Protein AF-A0AAD4DMN3-F1 (afdb_monomer)

Nearest PDB structures (foldseek):
  1egi-assembly1_A  TM=6.635E-01  e=1.113E-03  Homo sapiens
  1egg-assembly1_A  TM=6.226E-01  e=7.678E-04  Homo sapiens
  3vpp-assembly1_A  TM=6.530E-01  e=3.397E-03  Homo sapiens
  7jud-assembly2_B  TM=6.469E-01  e=2.625E-02  Homo sapiens

Solvent-accessible surface area (backbone atoms only — not comparable to full-atom values): 6648 Å² total; per-residue (Å²): 134,85,81,79,76,77,78,56,73,34,76,70,52,57,82,84,42,51,49,78,36,89,90,64,78,20,34,34,34,72,61,68,29,28,51,68,54,30,44,50,32,21,45,32,60,80,31,37,41,31,70,42,33,94,86,46,47,68,58,50,30,52,46,36,64,73,70,66,67,70,61,77,54,50,29,38,32,63,22,55,71,80,48,72,78,86,52,92,67,43,36,41,28,34,34,33,36,54,94,66,75,37,36,71,40,85,44,74,44,59,33,79,50,66,32,26,26,34,24,60

pLDDT: mean 74.55, std 15.92, range [34.19, 93.06]

Organism: NCBI:txid604196

Secondary structure (DSSP, 8-state):
----------TT-STTSEEEETTTTEEEEEEEE-HHHHHHHHHHTT--BPEE-TTTHHHHHHHHHHTT--SS-EEE-SEETTBPP-STTEEEEEEEEGGGTSEEEEEEEETTS-EEEEE-

Mean predicted aligned error: 9.2 Å

InterPro domains:
  IPR016187 C-type lectin fold [SSF56436] (27-120)

Structure (mmCIF, N/CA/C/O backbone):
data_AF-A0AAD4DMN3-F1
#
_entry.id   AF-A0AAD4DMN3-F1
#
loop_
_atom_site.group_PDB
_atom_site.id
_atom_site.type_symbol
_atom_site.label_atom_id
_atom_site.label_alt_id
_atom_site.label_comp_id
_atom_site.label_asym_id
_atom_site.label_entity_id
_atom_site.label_seq_id
_atom_site.pdbx_PDB_ins_code
_atom_site.Cartn_x
_atom_site.Cartn_y
_atom_site.Cartn_z
_atom_site.occupancy
_atom_site.B_iso_or_equiv
_atom_site.auth_seq_id
_atom_site.auth_comp_id
_atom_site.auth_asym_id
_atom_site.auth_atom_id
_atom_site.pdbx_PDB_model_num
ATOM 1 N N . MET A 1 1 ? 6.450 -25.042 30.986 1.00 41.22 1 MET A N 1
ATOM 2 C CA . MET A 1 1 ? 6.482 -23.758 30.251 1.00 41.22 1 MET A CA 1
ATOM 3 C C . MET A 1 1 ? 5.894 -24.002 28.869 1.00 41.22 1 MET A C 1
ATOM 5 O O . MET A 1 1 ? 6.568 -24.555 28.010 1.00 41.22 1 MET A O 1
ATOM 9 N N . GLN A 1 2 ? 4.595 -23.746 28.707 1.00 35.00 2 GLN A N 1
ATOM 10 C CA . GLN A 1 2 ? 3.869 -23.991 27.458 1.00 35.00 2 GLN A CA 1
ATOM 11 C C . GLN A 1 2 ? 4.255 -22.921 26.431 1.00 35.00 2 GLN A C 1
ATOM 13 O O . GLN A 1 2 ? 4.049 -21.734 26.663 1.00 35.00 2 GLN A O 1
ATOM 18 N N . ARG A 1 3 ? 4.832 -23.344 25.301 1.00 34.19 3 ARG A N 1
ATOM 19 C CA . ARG A 1 3 ? 4.998 -22.492 24.122 1.00 34.19 3 ARG A CA 1
ATOM 20 C C . ARG A 1 3 ? 3.606 -22.229 23.550 1.00 34.19 3 ARG A C 1
ATOM 22 O O . ARG A 1 3 ? 3.024 -23.117 22.933 1.00 34.19 3 ARG A O 1
ATOM 29 N N . GLN A 1 4 ? 3.069 -21.031 23.768 1.00 36.53 4 GLN A N 1
ATOM 30 C CA . GLN A 1 4 ? 1.959 -20.523 22.970 1.00 36.53 4 GLN A CA 1
ATOM 31 C C . GLN A 1 4 ? 2.466 -20.355 21.539 1.00 36.53 4 GLN A C 1
ATOM 33 O O . GLN A 1 4 ? 3.131 -19.382 21.198 1.00 36.53 4 GLN A O 1
ATOM 38 N N . VAL A 1 5 ? 2.178 -21.346 20.701 1.00 38.19 5 VAL A N 1
ATOM 39 C CA . VAL A 1 5 ? 2.194 -21.167 19.255 1.00 38.19 5 VAL A CA 1
ATOM 40 C C . VAL A 1 5 ? 0.978 -20.296 18.966 1.00 38.19 5 VAL A C 1
ATOM 42 O O . VAL A 1 5 ? -0.148 -20.790 18.929 1.00 38.19 5 VAL A O 1
ATOM 45 N N . ALA A 1 6 ? 1.190 -18.984 18.871 1.00 35.03 6 ALA A N 1
ATOM 46 C CA . ALA A 1 6 ? 0.180 -18.071 18.370 1.00 35.03 6 ALA A CA 1
ATOM 47 C C . ALA A 1 6 ? -0.174 -18.535 16.953 1.00 35.03 6 ALA A C 1
ATOM 49 O O . ALA A 1 6 ? 0.572 -18.322 15.996 1.00 35.03 6 ALA A O 1
ATOM 50 N N . SER A 1 7 ? -1.296 -19.245 16.838 1.00 40.16 7 SER A N 1
ATOM 51 C CA . SER A 1 7 ? -2.009 -19.379 15.580 1.00 40.16 7 SER A CA 1
ATOM 52 C C . SER A 1 7 ? -2.380 -17.964 15.150 1.00 40.16 7 SER A C 1
ATOM 54 O O . SER A 1 7 ? -3.402 -17.436 15.579 1.00 40.16 7 SER A O 1
ATOM 56 N N . HIS A 1 8 ? -1.524 -17.355 14.330 1.00 41.62 8 HIS A N 1
ATOM 57 C CA . HIS A 1 8 ? -1.757 -16.125 13.571 1.00 41.62 8 HIS A CA 1
ATOM 58 C C . HIS A 1 8 ? -2.842 -16.379 12.503 1.00 41.62 8 HIS A C 1
ATOM 60 O O . HIS A 1 8 ? -2.626 -16.272 11.299 1.00 41.62 8 HIS A O 1
ATOM 66 N N . ASN A 1 9 ? -4.019 -16.814 12.958 1.00 43.81 9 ASN A N 1
ATOM 67 C CA . ASN A 1 9 ? -5.214 -17.080 12.166 1.00 43.81 9 ASN A CA 1
ATOM 68 C C . ASN A 1 9 ? -6.131 -15.852 12.220 1.00 43.81 9 ASN A C 1
ATOM 70 O O . ASN A 1 9 ? -7.301 -15.951 12.582 1.00 43.81 9 ASN A O 1
ATOM 74 N N . GLY A 1 10 ? -5.588 -14.681 11.884 1.00 43.16 10 GLY A N 1
ATOM 75 C CA . GLY A 1 10 ? -6.424 -13.535 11.550 1.00 43.16 10 GLY A CA 1
ATOM 76 C C . GLY A 1 10 ? -7.219 -13.808 10.266 1.00 43.16 10 GLY A C 1
ATOM 77 O O . GLY A 1 10 ? -6.738 -14.541 9.387 1.00 43.16 10 GLY A O 1
ATOM 78 N N . PRO A 1 11 ? -8.433 -13.252 10.124 1.00 47.19 11 PRO A N 1
ATOM 79 C CA . PRO A 1 11 ? -9.140 -13.274 8.848 1.00 47.19 11 PRO A CA 1
ATOM 80 C C . PRO A 1 11 ? -8.255 -12.629 7.763 1.00 47.19 11 PRO A C 1
ATOM 82 O O . PRO A 1 11 ? -7.723 -11.545 7.959 1.00 47.19 11 PRO A O 1
ATOM 85 N N . GLY A 1 12 ? -8.043 -13.324 6.638 1.00 53.53 12 GLY A N 1
ATOM 86 C CA . GLY A 1 12 ? -7.210 -12.845 5.517 1.00 53.53 12 GLY A CA 1
ATOM 87 C C . GLY A 1 12 ? -5.773 -13.387 5.463 1.00 53.53 12 GLY A C 1
ATOM 88 O O . GLY A 1 12 ? -5.090 -13.221 4.456 1.00 53.53 12 GLY A O 1
ATOM 89 N N . CYS A 1 13 ? -5.315 -14.113 6.489 1.00 56.69 13 CYS A N 1
ATOM 90 C CA . CYS A 1 13 ? -3.976 -14.715 6.500 1.00 56.69 13 CYS A CA 1
ATOM 91 C C . CYS A 1 13 ? -3.903 -16.118 5.860 1.00 56.69 13 CYS A C 1
ATOM 93 O O . CYS A 1 13 ? -2.819 -16.693 5.742 1.00 56.69 13 CYS A O 1
ATOM 95 N N . ARG A 1 14 ? -5.038 -16.700 5.442 1.00 56.47 14 ARG A N 1
ATOM 96 C CA . ARG A 1 14 ? -5.036 -17.995 4.750 1.00 56.47 14 ARG A CA 1
ATOM 97 C C . ARG A 1 14 ? -4.376 -17.822 3.383 1.00 56.47 14 ARG A C 1
ATOM 99 O O . ARG A 1 14 ? -4.753 -16.958 2.603 1.00 56.47 14 ARG A O 1
ATOM 106 N N . THR A 1 15 ? -3.414 -18.689 3.094 1.00 52.75 15 THR A N 1
ATOM 107 C CA . THR A 1 15 ? -2.528 -18.751 1.915 1.00 52.75 15 THR A CA 1
ATOM 108 C C . THR A 1 15 ? -3.186 -18.641 0.532 1.00 52.75 15 THR A C 1
ATOM 110 O O . THR A 1 15 ? -2.473 -18.601 -0.463 1.00 52.75 15 THR A O 1
ATOM 113 N N . ARG A 1 16 ? -4.518 -18.589 0.436 1.00 49.09 16 ARG A N 1
ATOM 114 C CA . ARG A 1 16 ? -5.263 -18.459 -0.821 1.00 49.09 16 ARG A CA 1
ATOM 115 C C . ARG A 1 16 ? -5.528 -17.011 -1.250 1.00 49.09 16 ARG A C 1
ATOM 117 O O . ARG A 1 16 ? -5.682 -16.788 -2.443 1.00 49.09 16 ARG A O 1
ATOM 124 N N . ASP A 1 17 ? -5.525 -16.050 -0.324 1.00 52.16 17 ASP A N 1
ATOM 125 C CA . ASP A 1 17 ? -5.875 -14.644 -0.612 1.00 52.16 17 ASP A CA 1
ATOM 126 C C . ASP A 1 17 ? -4.659 -13.718 -0.762 1.00 52.16 17 ASP A C 1
ATOM 128 O O . ASP A 1 17 ? -4.816 -12.522 -1.013 1.00 52.16 17 ASP A O 1
ATOM 132 N N . ARG A 1 18 ? -3.450 -14.275 -0.616 1.00 60.97 18 ARG A N 1
ATOM 133 C CA . ARG A 1 18 ? -2.180 -13.547 -0.637 1.00 60.97 18 ARG A CA 1
ATOM 134 C C . ARG A 1 18 ? -1.533 -13.645 -2.011 1.00 60.97 18 ARG A C 1
ATOM 136 O O . ARG A 1 18 ? -1.152 -14.735 -2.434 1.00 60.97 18 ARG A O 1
ATOM 143 N N . VAL A 1 19 ? -1.364 -12.517 -2.694 1.00 59.62 19 VAL A N 1
ATOM 144 C CA . VAL A 1 19 ? -0.416 -12.453 -3.817 1.00 59.62 19 VAL A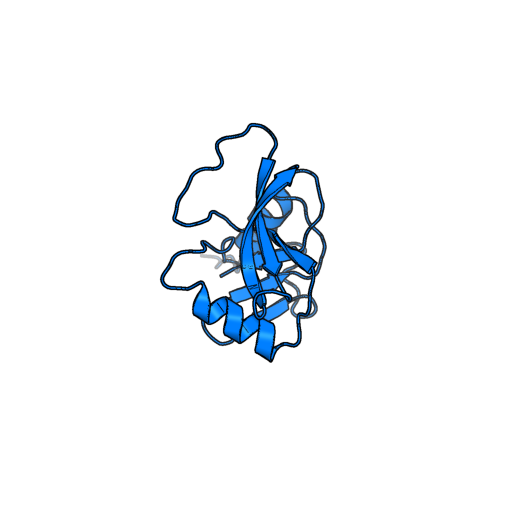 CA 1
ATOM 145 C C . VAL A 1 19 ? 0.932 -12.041 -3.268 1.00 59.62 19 VAL A C 1
ATOM 147 O O . VAL A 1 19 ? 1.043 -10.960 -2.703 1.00 59.62 19 VAL A O 1
ATOM 150 N N . TYR A 1 20 ? 1.929 -12.905 -3.426 1.00 63.91 20 TYR A N 1
ATOM 151 C CA . TYR A 1 20 ? 3.296 -12.618 -3.014 1.00 63.91 20 TYR A CA 1
ATOM 152 C C . TYR A 1 20 ? 3.969 -11.683 -4.017 1.00 63.91 20 TYR A C 1
ATOM 154 O O . TYR A 1 20 ? 4.011 -11.970 -5.214 1.00 63.91 20 TYR A O 1
ATOM 162 N N . LEU A 1 21 ? 4.510 -10.584 -3.502 1.00 65.56 21 LEU A N 1
ATOM 163 C CA . LEU A 1 21 ? 5.381 -9.667 -4.219 1.00 65.56 21 LEU A CA 1
ATOM 164 C C . LEU A 1 21 ? 6.828 -10.058 -3.850 1.00 65.56 21 LEU A C 1
ATOM 166 O O . LEU A 1 21 ? 7.243 -9.876 -2.702 1.00 65.56 21 LEU A O 1
ATOM 170 N N . PRO A 1 22 ? 7.590 -10.664 -4.779 1.00 53.62 22 PRO A N 1
ATOM 171 C CA . PRO A 1 22 ? 8.836 -11.371 -4.462 1.00 53.62 22 PRO A CA 1
ATOM 172 C C . PRO A 1 22 ? 9.971 -10.476 -3.945 1.00 53.62 22 PRO A C 1
ATOM 174 O O . PRO A 1 22 ? 10.895 -10.984 -3.317 1.00 53.62 22 PRO A O 1
ATOM 177 N N . ASP A 1 23 ? 9.896 -9.162 -4.152 1.00 58.44 23 ASP A N 1
ATOM 178 C CA . ASP A 1 23 ? 11.028 -8.260 -3.918 1.00 58.44 23 ASP A CA 1
ATOM 179 C C . ASP A 1 23 ? 11.117 -7.679 -2.490 1.00 58.44 23 ASP A C 1
ATOM 181 O O . ASP A 1 23 ? 12.126 -7.068 -2.142 1.00 58.44 23 ASP A O 1
ATOM 185 N N . MET A 1 24 ? 10.096 -7.864 -1.631 1.00 59.50 24 MET A N 1
ATOM 186 C CA . MET A 1 24 ? 10.082 -7.276 -0.270 1.00 59.50 24 MET A CA 1
ATOM 187 C C . MET A 1 24 ? 9.459 -8.129 0.846 1.00 59.50 24 MET A C 1
ATOM 189 O O . MET A 1 24 ? 9.168 -7.596 1.907 1.00 59.50 24 MET A O 1
ATOM 193 N N . GLN A 1 25 ? 9.234 -9.435 0.652 1.00 71.44 25 GLN A N 1
ATOM 194 C CA . GLN A 1 25 ? 8.337 -10.221 1.533 1.00 71.44 25 GLN A CA 1
ATOM 195 C C . GLN A 1 25 ? 6.926 -9.607 1.656 1.00 71.44 25 GLN A C 1
ATOM 197 O O . GLN A 1 25 ? 6.156 -9.975 2.540 1.00 71.44 25 GLN A O 1
ATOM 202 N N . SER A 1 26 ? 6.559 -8.714 0.734 1.00 78.06 26 SER A N 1
ATOM 203 C CA . SER A 1 26 ? 5.259 -8.070 0.726 1.00 78.06 26 SER A CA 1
ATOM 204 C C . SER A 1 26 ? 4.204 -8.967 0.097 1.00 78.06 26 SER A C 1
ATOM 206 O O . SER A 1 26 ? 4.477 -9.839 -0.736 1.00 78.06 26 SER A O 1
ATOM 208 N N . PHE A 1 27 ? 2.964 -8.777 0.528 1.00 80.19 27 PHE A N 1
ATOM 209 C CA . PHE A 1 27 ? 1.831 -9.504 -0.009 1.00 80.19 27 PHE A CA 1
ATOM 210 C C . PHE A 1 27 ? 0.582 -8.639 -0.057 1.00 80.19 27 PHE A C 1
ATOM 212 O O . PHE A 1 27 ? 0.379 -7.732 0.747 1.00 80.19 27 PHE A O 1
ATOM 219 N N . LEU A 1 28 ? -0.279 -8.958 -1.015 1.00 80.25 28 LEU A N 1
ATOM 220 C CA . LEU A 1 28 ? -1.565 -8.305 -1.186 1.00 80.25 28 LEU A CA 1
ATOM 221 C C . LEU A 1 28 ? -2.679 -9.165 -0.592 1.00 80.25 28 LEU A C 1
ATOM 223 O O . LEU A 1 28 ? -2.819 -10.318 -0.996 1.00 80.25 28 LEU A O 1
ATOM 227 N N . ILE A 1 29 ? -3.503 -8.595 0.286 1.00 83.69 29 ILE A N 1
ATOM 228 C CA . ILE A 1 29 ? -4.768 -9.191 0.726 1.00 83.69 29 ILE A CA 1
ATOM 229 C C . ILE A 1 29 ? -5.859 -8.771 -0.262 1.00 83.69 29 ILE A C 1
ATOM 231 O O . ILE A 1 29 ? -6.259 -7.607 -0.308 1.00 83.69 29 ILE A O 1
ATOM 235 N N . LYS A 1 30 ? -6.347 -9.732 -1.054 1.00 79.38 30 LYS A N 1
ATOM 236 C CA . LYS A 1 30 ? -7.377 -9.514 -2.090 1.00 79.38 30 LYS A CA 1
ATOM 237 C C . LYS A 1 30 ? -8.816 -9.463 -1.568 1.00 79.38 30 LYS A C 1
ATOM 239 O O . LYS A 1 30 ? -9.749 -9.312 -2.353 1.00 79.38 30 LYS A O 1
ATOM 244 N N . THR A 1 31 ? -9.015 -9.572 -0.262 1.00 82.62 31 THR A N 1
ATOM 245 C CA . THR A 1 31 ? -10.315 -9.318 0.365 1.00 82.62 31 THR A CA 1
ATOM 246 C C . THR A 1 31 ? -10.467 -7.811 0.581 1.00 82.62 31 THR A C 1
ATOM 248 O O . THR A 1 31 ? -9.581 -7.225 1.197 1.00 82.62 31 THR A O 1
ATOM 251 N N . PRO A 1 32 ? -11.549 -7.166 0.108 1.00 86.25 32 PRO A N 1
ATOM 252 C CA . PRO A 1 32 ? -11.793 -5.753 0.380 1.00 86.25 32 PRO A CA 1
ATOM 253 C C . PRO A 1 32 ? -12.047 -5.491 1.873 1.00 86.25 32 PRO A C 1
ATOM 255 O O . PRO A 1 32 ? -12.993 -6.035 2.458 1.00 86.25 32 PRO A O 1
ATOM 258 N N . LEU A 1 33 ? -11.226 -4.630 2.469 1.00 88.62 33 LEU A N 1
ATOM 259 C CA . LEU A 1 33 ? -11.200 -4.287 3.891 1.00 88.62 33 LEU A CA 1
ATOM 260 C C . LEU A 1 33 ? -11.281 -2.767 4.071 1.00 88.6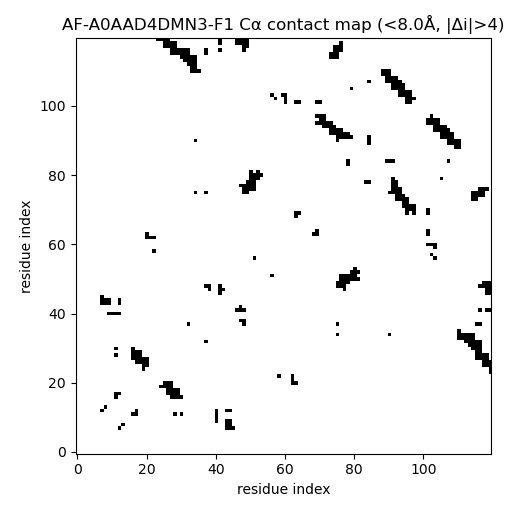2 33 LEU A C 1
ATOM 262 O O . LEU A 1 33 ? -10.813 -2.019 3.211 1.00 88.62 33 LEU A O 1
ATOM 266 N N . THR A 1 34 ? -11.857 -2.309 5.179 1.00 93.06 34 THR A N 1
ATOM 267 C CA . THR A 1 34 ? -11.683 -0.924 5.647 1.00 93.06 34 THR A CA 1
ATOM 268 C C . THR A 1 34 ? -10.237 -0.684 6.069 1.00 93.06 34 THR A C 1
ATOM 270 O O . THR A 1 34 ? -9.458 -1.629 6.215 1.00 93.06 34 THR A O 1
ATOM 273 N N . TYR A 1 35 ? -9.854 0.573 6.286 1.00 90.94 35 TYR A N 1
ATOM 274 C CA . TYR A 1 35 ? -8.479 0.877 6.680 1.00 90.94 35 TYR A CA 1
ATOM 275 C C . TYR A 1 35 ? -8.076 0.201 8.003 1.00 90.94 35 TYR A C 1
ATOM 277 O O . TYR A 1 35 ? -6.999 -0.386 8.112 1.00 90.94 35 TYR A O 1
ATOM 285 N N . GLU A 1 36 ? -8.961 0.222 9.003 1.00 90.19 36 GLU A N 1
ATOM 286 C CA . GLU A 1 36 ? -8.705 -0.423 10.295 1.00 90.19 36 GLU A CA 1
ATOM 287 C C . GLU A 1 36 ? -8.643 -1.951 10.161 1.00 90.19 36 GLU A C 1
ATOM 289 O O . GLU A 1 36 ? -7.731 -2.585 10.695 1.00 90.19 36 GLU A O 1
ATOM 294 N N . GLU A 1 37 ? -9.559 -2.537 9.384 1.00 90.38 37 GLU A N 1
ATOM 295 C CA . GLU A 1 37 ? -9.538 -3.965 9.063 1.00 90.38 37 GLU A CA 1
ATOM 296 C C . GLU A 1 37 ? -8.231 -4.353 8.346 1.00 90.38 37 GLU A C 1
ATOM 298 O O 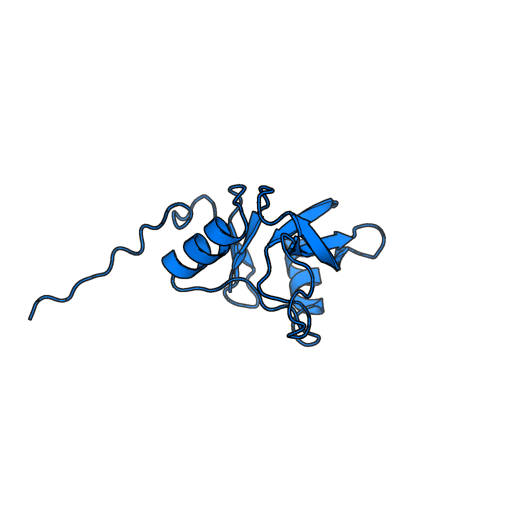. GLU A 1 37 ? -7.668 -5.410 8.622 1.00 90.38 37 GLU A O 1
ATOM 303 N N . ALA A 1 38 ? -7.714 -3.497 7.460 1.00 89.56 38 ALA A N 1
ATOM 304 C CA . ALA A 1 38 ? -6.462 -3.712 6.743 1.00 89.56 38 ALA A CA 1
ATOM 305 C C . ALA A 1 38 ? -5.239 -3.680 7.675 1.00 89.56 38 ALA A C 1
ATOM 307 O O . ALA A 1 38 ? -4.396 -4.578 7.598 1.00 89.56 38 ALA A O 1
ATOM 308 N N . ILE A 1 39 ? -5.169 -2.713 8.601 1.00 89.69 39 ILE A N 1
ATOM 309 C CA . ILE A 1 39 ? -4.127 -2.669 9.644 1.00 89.69 39 ILE A CA 1
ATOM 310 C C . ILE A 1 39 ? -4.160 -3.952 10.475 1.00 89.69 39 ILE A C 1
ATOM 312 O O . ILE A 1 39 ? -3.128 -4.599 10.670 1.00 89.69 39 ILE A O 1
ATOM 316 N N . GLN A 1 40 ? -5.345 -4.331 10.955 1.00 89.12 40 GLN A N 1
ATOM 317 C CA . GLN A 1 40 ? -5.519 -5.520 11.783 1.00 89.12 40 GLN A CA 1
ATOM 318 C C . GLN A 1 40 ? -5.173 -6.798 11.015 1.00 89.12 40 GLN A C 1
ATOM 320 O O . GLN A 1 40 ? -4.534 -7.684 11.577 1.00 89.12 40 GLN A O 1
ATOM 325 N N . ALA A 1 41 ? -5.544 -6.894 9.737 1.00 85.75 41 ALA A N 1
ATOM 326 C CA . ALA A 1 41 ? -5.255 -8.054 8.906 1.00 85.75 41 ALA A CA 1
ATOM 327 C C . ALA A 1 41 ? -3.752 -8.205 8.637 1.00 85.75 41 ALA A C 1
ATOM 329 O O . ALA A 1 41 ? -3.221 -9.297 8.833 1.00 85.75 41 ALA A O 1
ATOM 330 N N . CYS A 1 42 ? -3.044 -7.127 8.270 1.00 86.31 42 CYS A N 1
ATOM 331 C CA . CYS A 1 42 ? -1.585 -7.176 8.135 1.00 86.31 42 CYS A CA 1
ATOM 332 C C . CYS A 1 42 ? -0.925 -7.549 9.477 1.00 86.31 42 CYS A C 1
ATOM 334 O O . CYS A 1 42 ? -0.124 -8.486 9.521 1.00 86.31 42 CYS A O 1
ATOM 336 N N . GLY A 1 43 ? -1.338 -6.905 10.578 1.00 85.12 43 GLY A N 1
ATOM 337 C CA . GLY A 1 43 ? -0.822 -7.162 11.929 1.00 85.12 43 GLY A CA 1
ATOM 338 C C . GLY A 1 43 ? -1.041 -8.600 12.397 1.00 85.12 43 GLY A C 1
ATOM 339 O O . GLY A 1 43 ? -0.134 -9.239 12.930 1.00 85.12 43 GLY A O 1
ATOM 340 N N . ALA A 1 44 ? -2.218 -9.165 12.127 1.00 83.81 44 ALA A N 1
ATOM 341 C CA . ALA A 1 44 ? -2.528 -10.554 12.445 1.00 83.81 44 ALA A CA 1
ATOM 342 C C . ALA A 1 44 ? -1.708 -11.555 11.619 1.00 83.81 44 ALA A C 1
ATOM 344 O O . ALA A 1 44 ? -1.596 -12.713 12.018 1.00 83.81 44 ALA A O 1
ATOM 345 N N . CYS A 1 45 ? -1.128 -11.128 10.495 1.00 79.06 45 CYS A N 1
ATOM 346 C CA . CYS A 1 45 ? -0.203 -11.925 9.697 1.00 79.06 45 CYS A CA 1
ATOM 347 C C . CYS A 1 45 ? 1.270 -11.750 10.124 1.00 79.06 45 CYS A C 1
ATOM 349 O O . CYS A 1 45 ? 2.131 -12.377 9.510 1.00 79.06 45 CYS A O 1
ATOM 351 N N . GLY A 1 46 ? 1.557 -10.952 11.164 1.00 82.50 46 GLY A N 1
ATOM 352 C CA . GLY A 1 46 ? 2.920 -10.620 11.599 1.00 82.50 46 GLY A CA 1
ATOM 353 C C . GLY A 1 46 ? 3.611 -9.562 10.731 1.00 82.50 46 GLY A C 1
ATOM 354 O O . GLY A 1 46 ? 4.833 -9.467 10.762 1.00 82.50 46 GLY A O 1
ATOM 355 N N . SER A 1 47 ? 2.825 -8.802 9.966 1.00 86.94 47 SER A N 1
ATOM 356 C CA . SER A 1 47 ? 3.254 -7.781 9.007 1.00 86.94 47 SER A CA 1
ATOM 357 C C . SER A 1 47 ? 2.600 -6.438 9.324 1.00 86.94 47 SER A C 1
ATOM 359 O O . SER A 1 47 ? 1.784 -6.322 10.237 1.00 86.94 47 SER A O 1
ATOM 361 N N . GLU A 1 48 ? 2.907 -5.410 8.548 1.00 88.56 48 GLU A N 1
ATOM 362 C CA . GLU A 1 48 ? 2.247 -4.109 8.656 1.00 88.56 48 GLU A CA 1
ATOM 363 C C . GLU A 1 48 ? 1.836 -3.581 7.279 1.00 88.56 48 GLU A C 1
ATOM 365 O O . GLU A 1 48 ? 2.290 -4.080 6.249 1.00 88.56 48 GLU A O 1
ATOM 370 N N . LEU A 1 49 ? 0.922 -2.607 7.246 1.00 88.94 49 LEU A N 1
ATOM 371 C CA . LEU A 1 49 ? 0.578 -1.934 5.994 1.00 88.94 49 LEU A CA 1
ATOM 372 C C . LEU A 1 49 ? 1.823 -1.277 5.404 1.00 88.94 49 LEU A C 1
ATOM 374 O O . LEU A 1 49 ? 2.595 -0.651 6.125 1.00 88.94 49 LEU A O 1
ATOM 378 N N . VAL A 1 50 ? 1.972 -1.365 4.086 1.00 87.50 50 VAL A N 1
ATOM 379 C CA . VAL A 1 50 ? 3.121 -0.823 3.364 1.00 87.50 50 VAL A CA 1
ATOM 380 C C . VAL A 1 50 ? 3.320 0.660 3.618 1.00 87.50 50 VAL A C 1
ATOM 382 O O . VAL A 1 50 ? 2.415 1.468 3.438 1.00 87.50 50 VAL A O 1
ATOM 385 N N . LEU A 1 51 ? 4.536 1.025 4.003 1.00 87.75 51 LEU A N 1
ATOM 386 C CA . LEU A 1 51 ? 5.015 2.393 3.925 1.00 87.75 51 LEU A CA 1
ATOM 387 C C . LEU A 1 51 ? 5.572 2.607 2.520 1.00 87.75 51 LEU A C 1
ATOM 389 O O . LEU A 1 51 ? 6.541 1.940 2.170 1.00 87.75 51 LEU A O 1
ATOM 393 N N . ILE A 1 52 ? 4.999 3.503 1.717 1.00 83.94 52 ILE A N 1
ATOM 394 C CA . ILE A 1 52 ? 5.589 3.835 0.413 1.00 83.94 52 ILE A CA 1
ATOM 395 C C . ILE A 1 52 ? 6.481 5.054 0.570 1.00 83.94 52 ILE A C 1
ATOM 397 O O . ILE A 1 52 ? 6.043 6.098 1.047 1.00 83.94 52 ILE A O 1
ATOM 401 N N . ASP A 1 53 ? 7.731 4.925 0.150 1.00 81.62 53 ASP A N 1
ATOM 402 C CA . ASP A 1 53 ? 8.707 6.002 0.113 1.00 81.62 53 ASP A CA 1
ATOM 403 C C . ASP A 1 53 ? 9.483 5.990 -1.215 1.00 81.62 53 ASP A C 1
ATOM 405 O O . ASP A 1 53 ? 9.290 5.140 -2.091 1.00 81.62 53 ASP A O 1
ATOM 409 N N . GLY A 1 54 ? 10.384 6.958 -1.382 1.00 72.69 54 GLY A N 1
ATOM 410 C CA . GLY A 1 54 ? 11.174 7.105 -2.606 1.00 72.69 54 GLY A CA 1
ATOM 411 C C . GLY A 1 54 ? 12.128 5.941 -2.890 1.00 72.69 54 GLY A C 1
ATOM 412 O O . GLY A 1 54 ? 12.678 5.878 -3.983 1.00 72.69 54 GLY A O 1
ATOM 413 N N . THR A 1 55 ? 12.339 5.026 -1.942 1.00 79.31 55 THR A N 1
ATOM 414 C CA . THR A 1 55 ? 13.236 3.872 -2.094 1.00 79.31 55 THR A CA 1
ATOM 415 C C . THR A 1 55 ? 12.519 2.622 -2.598 1.00 79.31 55 THR A C 1
ATOM 417 O O . THR A 1 55 ? 13.157 1.753 -3.198 1.00 79.31 55 THR A O 1
ATOM 420 N N . ASN A 1 56 ? 11.203 2.519 -2.381 1.00 77.69 56 ASN A N 1
ATOM 421 C CA . ASN A 1 56 ? 10.427 1.318 -2.689 1.00 77.69 56 ASN A CA 1
ATOM 422 C C . ASN A 1 56 ? 9.361 1.510 -3.780 1.00 77.69 56 ASN A C 1
ATOM 424 O O . ASN A 1 56 ? 8.907 0.517 -4.352 1.00 77.69 56 ASN A O 1
ATOM 428 N N . VAL A 1 57 ? 9.020 2.755 -4.131 1.00 78.44 57 VAL A N 1
ATOM 429 C CA . VAL A 1 57 ? 7.990 3.077 -5.133 1.00 78.44 57 VAL A CA 1
ATOM 430 C C . VAL A 1 57 ? 8.240 2.421 -6.498 1.00 78.44 57 VAL A C 1
ATOM 432 O O . VAL A 1 57 ? 7.324 1.836 -7.080 1.00 78.44 57 VAL A O 1
ATOM 435 N N . ASP A 1 58 ? 9.481 2.446 -6.991 1.00 78.50 58 ASP A N 1
ATOM 436 C CA . ASP A 1 58 ? 9.830 1.848 -8.286 1.00 78.50 58 ASP A CA 1
ATOM 437 C C . ASP A 1 58 ? 9.761 0.317 -8.248 1.00 78.50 58 ASP A C 1
ATOM 439 O O . ASP A 1 58 ? 9.302 -0.305 -9.206 1.00 78.50 58 ASP A O 1
ATOM 443 N N . ARG A 1 59 ? 10.128 -0.291 -7.114 1.00 78.25 59 ARG A N 1
ATOM 444 C CA . ARG A 1 59 ? 10.069 -1.747 -6.930 1.00 78.25 59 ARG A CA 1
ATOM 445 C C . ARG A 1 59 ? 8.629 -2.247 -6.891 1.00 78.25 59 ARG A C 1
ATOM 447 O O . ARG A 1 59 ? 8.310 -3.262 -7.505 1.00 78.25 59 ARG A O 1
ATOM 454 N N . PHE A 1 60 ? 7.730 -1.521 -6.224 1.00 77.88 60 PHE A N 1
ATOM 455 C CA . PHE A 1 60 ? 6.310 -1.863 -6.261 1.00 77.88 60 PHE A CA 1
ATOM 456 C C . PHE A 1 60 ? 5.731 -1.731 -7.672 1.00 77.88 60 PHE A C 1
ATOM 458 O O . PHE A 1 60 ? 5.001 -2.622 -8.105 1.00 77.88 60 PHE A O 1
ATOM 465 N N . ARG A 1 61 ? 6.097 -0.682 -8.424 1.00 76.94 61 ARG A N 1
ATOM 466 C CA . ARG A 1 61 ? 5.698 -0.529 -9.836 1.00 76.94 61 ARG A CA 1
ATOM 467 C C . ARG A 1 61 ? 6.087 -1.755 -10.673 1.00 76.94 61 ARG A C 1
ATOM 469 O O . ARG A 1 61 ? 5.269 -2.252 -11.453 1.00 76.94 61 ARG A O 1
ATOM 476 N N . GLU A 1 62 ? 7.312 -2.252 -10.520 1.00 75.31 62 GLU A N 1
ATOM 477 C CA . GLU A 1 62 ? 7.793 -3.445 -11.231 1.00 75.31 62 GLU A CA 1
ATOM 478 C C . GLU A 1 62 ? 7.051 -4.716 -10.800 1.00 75.31 62 GLU A C 1
ATOM 480 O O . GLU A 1 62 ? 6.634 -5.516 -11.646 1.00 75.31 62 GLU A O 1
ATOM 485 N N . ALA A 1 63 ? 6.816 -4.876 -9.497 1.00 74.94 63 ALA A N 1
ATOM 486 C CA . ALA A 1 63 ? 6.121 -6.032 -8.947 1.00 74.94 63 ALA A CA 1
ATOM 487 C C . ALA A 1 63 ? 4.649 -6.100 -9.405 1.00 74.94 63 ALA A C 1
ATOM 489 O O . ALA A 1 63 ? 4.186 -7.159 -9.836 1.00 74.94 63 ALA A O 1
ATOM 490 N N . PHE A 1 64 ? 3.928 -4.973 -9.405 1.00 74.19 64 PHE A N 1
ATOM 491 C CA . PHE A 1 64 ? 2.551 -4.901 -9.911 1.00 74.19 64 PHE A CA 1
ATOM 492 C C . PHE A 1 64 ? 2.468 -5.168 -11.415 1.00 74.19 64 PHE A C 1
ATOM 494 O O . PHE A 1 64 ? 1.598 -5.924 -11.859 1.00 74.19 64 PHE A O 1
ATOM 501 N N . SER A 1 65 ? 3.412 -4.618 -12.185 1.00 71.06 65 SER A N 1
ATOM 502 C CA . SER A 1 65 ? 3.493 -4.852 -13.631 1.00 71.06 65 SER A CA 1
ATOM 503 C C . SER A 1 65 ? 3.743 -6.328 -13.960 1.00 71.06 65 SER A C 1
ATOM 505 O O . SER A 1 65 ? 3.129 -6.864 -14.880 1.00 71.06 65 SER A O 1
ATOM 507 N N . SER A 1 66 ? 4.588 -7.009 -13.179 1.00 68.44 66 SER A N 1
ATOM 508 C CA . SER A 1 66 ? 4.944 -8.421 -13.393 1.00 68.44 66 SER A CA 1
ATOM 509 C C . SER A 1 66 ? 3.825 -9.398 -13.023 1.00 68.44 66 SER A C 1
ATOM 511 O O . SER A 1 66 ? 3.700 -10.461 -13.627 1.00 68.44 66 SER A O 1
ATOM 513 N N . LEU A 1 67 ? 2.993 -9.049 -12.040 1.00 64.38 67 LEU A N 1
ATOM 514 C CA . LEU A 1 67 ? 1.877 -9.887 -11.586 1.00 64.38 67 LEU A CA 1
ATOM 515 C C . LEU A 1 67 ? 0.599 -9.718 -12.413 1.00 64.38 67 LEU A C 1
ATOM 517 O O . LEU A 1 67 ? -0.402 -10.380 -12.132 1.00 64.38 67 LEU A O 1
ATOM 521 N N . GLY A 1 68 ? 0.604 -8.813 -13.391 1.00 63.22 68 GLY A N 1
ATOM 522 C CA . GLY A 1 68 ? -0.587 -8.464 -14.155 1.00 63.22 68 GLY A CA 1
ATOM 523 C C . GLY A 1 68 ? -1.728 -7.923 -13.291 1.00 63.22 68 GLY A C 1
ATOM 524 O O . GLY A 1 68 ? -2.905 -8.112 -13.604 1.00 63.22 68 GLY A O 1
ATOM 525 N N . LEU A 1 69 ? -1.391 -7.275 -12.173 1.00 62.91 69 LEU A N 1
ATOM 526 C CA . LEU A 1 69 ? -2.340 -6.502 -11.380 1.00 62.91 69 LEU A CA 1
ATOM 527 C C . LEU A 1 69 ? -2.545 -5.170 -12.124 1.00 62.91 69 LEU A C 1
ATOM 529 O O . LEU A 1 69 ? -1.812 -4.211 -11.907 1.00 62.91 69 LEU A O 1
ATOM 533 N N . PHE A 1 70 ? -3.467 -5.153 -13.094 1.00 60.75 70 PHE A N 1
ATOM 534 C CA . PHE A 1 70 ? -3.645 -4.041 -14.041 1.00 60.75 70 PHE A CA 1
ATOM 535 C C . PHE A 1 70 ? -4.762 -3.055 -13.640 1.00 60.75 70 PHE A C 1
ATOM 537 O O . PHE A 1 70 ? -5.811 -3.490 -13.172 1.00 60.75 70 PHE A O 1
ATOM 544 N N . ALA A 1 71 ? -4.475 -1.764 -13.895 1.00 53.66 71 ALA A N 1
ATOM 545 C CA . ALA A 1 71 ? -5.287 -0.530 -13.962 1.00 53.66 71 ALA A CA 1
ATOM 546 C C . ALA A 1 71 ? -6.414 -0.311 -12.926 1.00 53.66 71 ALA A C 1
ATOM 548 O O . ALA A 1 71 ? -7.327 -1.117 -12.791 1.00 53.66 71 ALA A O 1
ATOM 549 N N . ASP A 1 72 ? -6.371 0.836 -12.235 1.00 62.09 72 ASP A N 1
ATOM 550 C CA . ASP A 1 72 ? -7.426 1.342 -11.333 1.00 62.09 72 ASP A CA 1
ATOM 551 C C . ASP A 1 72 ? -7.624 0.571 -10.018 1.00 62.09 72 ASP A C 1
ATOM 553 O O . ASP A 1 72 ? -8.590 0.803 -9.282 1.00 62.09 72 ASP A O 1
ATOM 557 N N . GLN A 1 73 ? -6.693 -0.319 -9.662 1.00 78.56 73 GLN A N 1
ATOM 558 C CA . GLN A 1 73 ? -6.699 -0.919 -8.331 1.00 78.56 73 GLN A CA 1
ATOM 559 C C . GLN A 1 73 ? -6.175 0.063 -7.291 1.00 78.56 73 GLN A C 1
ATOM 561 O O . GLN A 1 73 ? -5.144 0.713 -7.481 1.00 78.56 73 GLN A O 1
ATOM 566 N N . ARG A 1 74 ? -6.911 0.130 -6.181 1.00 86.69 74 ARG A N 1
ATOM 567 C CA . ARG A 1 74 ? -6.595 0.946 -5.016 1.00 86.69 74 ARG A CA 1
ATOM 568 C C . ARG A 1 74 ? -6.247 0.042 -3.845 1.00 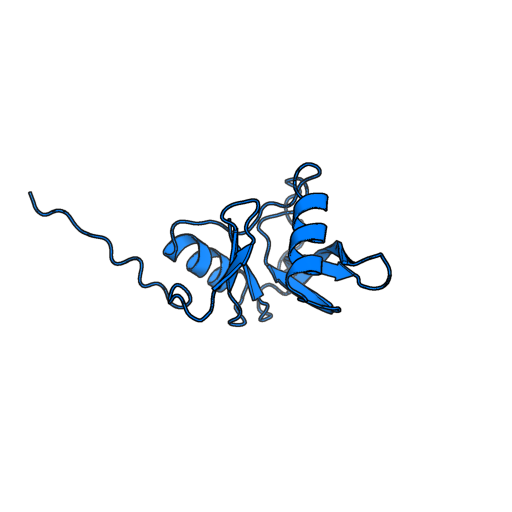86.69 74 ARG A C 1
ATOM 570 O O . ARG A 1 74 ? -6.877 -1.002 -3.648 1.00 86.69 74 ARG A O 1
ATOM 577 N N . PHE A 1 75 ? -5.258 0.468 -3.078 1.00 87.69 75 PHE A N 1
ATOM 578 C CA . PHE A 1 75 ? -4.695 -0.296 -1.980 1.00 87.69 75 PHE A CA 1
ATOM 579 C C . PHE A 1 75 ? -4.542 0.587 -0.757 1.00 87.69 75 PHE A C 1
ATOM 581 O O . PHE A 1 75 ? -4.033 1.702 -0.867 1.00 87.69 75 PHE A O 1
ATOM 588 N N . TRP A 1 76 ? -4.904 0.063 0.408 1.00 92.38 76 TRP A N 1
ATOM 589 C CA . TRP A 1 76 ? -4.513 0.678 1.666 1.00 92.38 76 TRP A CA 1
ATOM 590 C C . TRP A 1 76 ? -3.005 0.565 1.864 1.00 92.38 76 TRP A C 1
ATOM 592 O O . TRP A 1 76 ? -2.415 -0.495 1.634 1.00 92.38 76 TRP A O 1
ATOM 602 N N . ILE A 1 77 ? -2.407 1.666 2.313 1.00 89.88 77 ILE A N 1
ATOM 603 C CA . ILE A 1 77 ? -0.996 1.783 2.687 1.00 89.88 77 ILE A CA 1
ATOM 604 C C . ILE A 1 77 ? -0.922 2.487 4.039 1.00 89.88 77 ILE A C 1
ATOM 606 O O . ILE A 1 77 ? -1.864 3.149 4.439 1.00 89.88 77 ILE A O 1
ATOM 610 N N . LYS A 1 78 ? 0.188 2.382 4.757 1.00 88.31 78 LYS A N 1
ATOM 611 C CA . LYS A 1 78 ? 0.371 3.048 6.052 1.00 88.31 78 LYS A CA 1
ATOM 612 C C . LYS A 1 78 ? 0.560 4.555 5.902 1.00 88.31 78 LYS A C 1
ATOM 614 O O . LYS A 1 78 ? 0.005 5.324 6.679 1.00 88.31 78 LYS A O 1
ATOM 619 N N . SER A 1 79 ? 1.366 4.968 4.927 1.00 85.31 79 SER A N 1
ATOM 620 C CA . SER A 1 79 ? 1.598 6.374 4.577 1.00 85.31 79 SER A CA 1
ATOM 621 C C . SER A 1 79 ? 2.470 6.488 3.329 1.00 85.31 79 SER A C 1
ATOM 623 O O . SER A 1 79 ? 3.177 5.542 2.970 1.00 85.31 79 SER A O 1
ATOM 625 N N . TRP A 1 80 ? 2.474 7.680 2.739 1.00 84.00 80 TRP A N 1
ATOM 626 C CA . TRP A 1 80 ? 3.335 8.071 1.627 1.00 84.00 80 TRP A CA 1
ATOM 627 C C . TRP A 1 80 ? 4.430 9.025 2.133 1.00 84.00 80 TRP A C 1
ATOM 629 O O . TRP A 1 80 ? 4.106 10.002 2.792 1.00 84.00 80 TRP A O 1
ATOM 639 N N . PHE A 1 81 ? 5.717 8.735 1.908 1.00 78.38 81 PHE A N 1
ATOM 640 C CA . PHE A 1 81 ? 6.871 9.524 2.394 1.00 78.38 81 PHE A CA 1
ATOM 641 C C . PHE A 1 81 ? 6.840 9.897 3.897 1.00 78.38 81 PHE A C 1
ATOM 643 O O . PHE A 1 81 ? 7.360 10.940 4.287 1.00 78.38 81 PHE A O 1
ATOM 650 N N . ASN A 1 82 ? 6.260 9.051 4.761 1.00 64.69 82 ASN A N 1
ATOM 651 C CA . ASN A 1 82 ? 5.979 9.373 6.175 1.00 64.69 82 ASN A CA 1
ATOM 652 C C . ASN A 1 82 ? 5.081 10.613 6.387 1.00 64.69 82 ASN A C 1
ATOM 654 O O . ASN A 1 82 ? 5.002 11.129 7.504 1.00 64.69 82 ASN A O 1
ATOM 658 N N . GLU A 1 83 ? 4.387 11.101 5.359 1.00 61.19 83 GLU A N 1
ATOM 659 C CA . GLU A 1 83 ? 3.396 12.157 5.529 1.00 61.19 83 GLU A CA 1
ATOM 660 C C . GLU A 1 83 ? 2.199 11.599 6.303 1.00 61.19 83 GLU A C 1
ATOM 662 O O . GLU A 1 83 ? 1.577 10.601 5.925 1.00 61.19 83 GLU A O 1
ATOM 667 N N . GLN A 1 84 ? 1.903 12.232 7.440 1.00 56.66 84 GLN A N 1
ATOM 668 C CA . GLN A 1 84 ? 0.706 11.935 8.212 1.00 56.66 84 GLN A CA 1
ATOM 669 C C . GLN A 1 84 ? -0.512 12.438 7.444 1.00 56.66 84 GLN A C 1
ATOM 671 O O . GLN A 1 84 ? -0.553 13.596 7.035 1.00 56.66 84 GLN A O 1
ATOM 676 N N . VAL A 1 85 ? -1.513 11.576 7.297 1.00 59.06 85 VAL A N 1
ATOM 677 C CA . VAL A 1 85 ? -2.820 11.944 6.748 1.00 59.06 85 VAL A CA 1
ATOM 678 C C . VAL A 1 85 ? -3.413 13.069 7.584 1.00 59.06 85 VAL A C 1
ATOM 680 O O . VAL A 1 85 ? -3.614 12.923 8.790 1.00 59.06 85 VAL A O 1
ATOM 683 N N . GLN A 1 86 ? -3.640 14.220 6.952 1.00 55.66 86 GLN A N 1
ATOM 684 C CA . GLN A 1 86 ? -3.996 15.455 7.657 1.00 55.66 86 GLN A CA 1
ATOM 685 C C . GLN A 1 86 ? -5.510 15.648 7.803 1.00 55.66 86 GLN A C 1
ATOM 687 O O . GLN A 1 86 ? -5.951 16.544 8.526 1.00 55.66 86 GLN A O 1
ATOM 692 N N . ARG A 1 87 ? -6.329 14.837 7.123 1.00 63.22 87 ARG A N 1
ATOM 693 C CA . ARG A 1 87 ? -7.784 15.021 7.061 1.00 63.22 87 ARG A CA 1
ATOM 694 C C . ARG A 1 87 ? -8.526 13.980 7.900 1.00 63.22 87 ARG A C 1
ATOM 696 O O . ARG A 1 87 ? -8.324 12.779 7.759 1.00 63.22 87 ARG A O 1
ATOM 703 N N . GLN A 1 88 ? -9.413 14.455 8.778 1.00 70.19 88 GLN A N 1
ATOM 704 C CA . GLN A 1 88 ? -10.292 13.587 9.566 1.00 70.19 88 GLN A CA 1
ATOM 705 C C . GLN A 1 88 ? -11.205 12.771 8.642 1.00 70.19 88 GLN A C 1
ATOM 707 O O . GLN A 1 88 ? -11.904 13.338 7.805 1.00 70.19 88 GLN A O 1
ATOM 712 N N . GLY A 1 89 ? -11.221 11.450 8.830 1.00 79.38 89 GLY A N 1
ATOM 713 C CA . GLY A 1 89 ? -12.106 10.528 8.111 1.00 79.38 89 GLY A CA 1
ATOM 714 C C . GLY A 1 89 ? -11.550 9.977 6.798 1.00 79.38 89 GLY A C 1
ATOM 715 O O . GLY A 1 89 ? -12.129 9.037 6.261 1.00 79.38 89 GLY A O 1
ATOM 716 N N . THR A 1 90 ? -10.421 10.491 6.306 1.00 88.44 90 THR A N 1
ATOM 717 C CA . THR A 1 90 ? -9.710 9.893 5.171 1.00 88.44 90 THR A CA 1
ATOM 718 C C . THR A 1 90 ? -8.499 9.110 5.642 1.00 88.44 90 THR A C 1
ATOM 720 O O . THR A 1 90 ? -7.908 9.426 6.673 1.00 88.44 90 THR A O 1
ATOM 723 N N . CYS A 1 91 ? -8.133 8.089 4.882 1.00 89.88 91 CYS A N 1
ATOM 724 C CA . CYS A 1 91 ? -7.033 7.192 5.171 1.00 89.88 91 CYS A CA 1
ATOM 725 C C . CYS A 1 91 ? -6.079 7.102 3.972 1.00 89.88 91 CYS A C 1
ATOM 727 O O . CYS A 1 91 ? -6.500 7.326 2.831 1.00 89.88 91 CYS A O 1
ATOM 729 N N . PRO A 1 92 ? -4.792 6.802 4.217 1.00 90.19 92 PRO A N 1
ATOM 730 C CA . PRO A 1 92 ? -3.784 6.792 3.173 1.00 90.19 92 PRO A CA 1
ATOM 731 C C 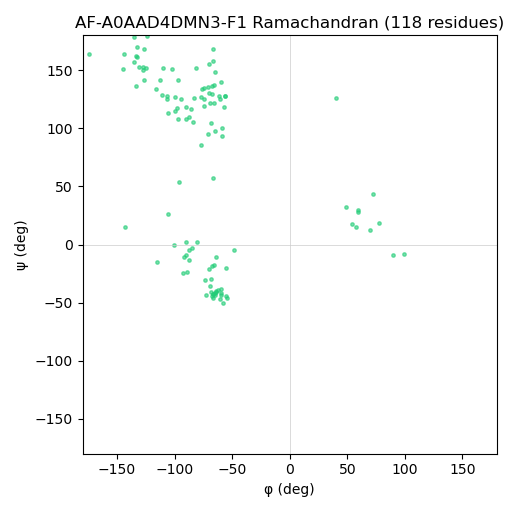. PRO A 1 92 ? -3.951 5.558 2.291 1.00 90.19 92 PRO A C 1
ATOM 733 O O . PRO A 1 92 ? -3.936 4.418 2.759 1.00 90.19 92 PRO A O 1
ATOM 736 N N . ALA A 1 93 ? -4.070 5.788 0.992 1.00 90.56 93 ALA A N 1
ATOM 737 C CA . ALA A 1 93 ? -4.145 4.749 -0.015 1.00 90.56 93 ALA A CA 1
ATOM 738 C C . ALA A 1 93 ? -3.186 5.059 -1.170 1.00 90.56 93 ALA A C 1
ATOM 740 O O . ALA A 1 93 ? -2.610 6.141 -1.289 1.00 90.56 93 ALA A O 1
ATOM 741 N N . THR A 1 94 ? -3.009 4.083 -2.046 1.00 87.69 94 THR A N 1
ATOM 742 C CA . THR A 1 94 ? -2.352 4.284 -3.332 1.00 87.69 94 THR A CA 1
ATOM 743 C C . THR A 1 94 ? -3.185 3.675 -4.441 1.00 87.69 94 THR A C 1
ATOM 745 O O . THR A 1 94 ? -3.928 2.719 -4.211 1.00 87.69 94 THR A O 1
ATOM 748 N N . TYR A 1 95 ? -3.059 4.218 -5.646 1.00 86.69 95 TYR A N 1
ATOM 749 C CA . TYR A 1 95 ? -3.613 3.611 -6.846 1.00 86.69 95 TYR A CA 1
ATOM 750 C C . TYR A 1 95 ? -2.534 3.401 -7.904 1.00 86.69 95 TYR A C 1
ATOM 752 O O . TYR A 1 95 ? -1.536 4.121 -7.954 1.00 86.69 95 TYR A O 1
ATOM 760 N N . VAL A 1 96 ? -2.743 2.393 -8.748 1.00 83.00 96 VAL A N 1
ATOM 761 C CA . VAL A 1 96 ? -1.873 2.108 -9.894 1.00 83.00 96 VAL A CA 1
ATOM 762 C C . VAL A 1 96 ? -2.396 2.867 -11.111 1.00 83.00 96 VAL A C 1
ATOM 764 O O . VAL A 1 96 ? -3.419 2.490 -11.691 1.00 83.00 96 VAL A O 1
ATOM 767 N N . ASN A 1 97 ? -1.676 3.910 -11.526 1.00 82.00 97 ASN A N 1
ATOM 768 C CA . ASN A 1 97 ? -1.997 4.669 -12.728 1.00 82.00 97 ASN A CA 1
ATOM 769 C C . ASN A 1 97 ? -1.408 3.998 -13.974 1.00 82.00 97 ASN A C 1
ATOM 771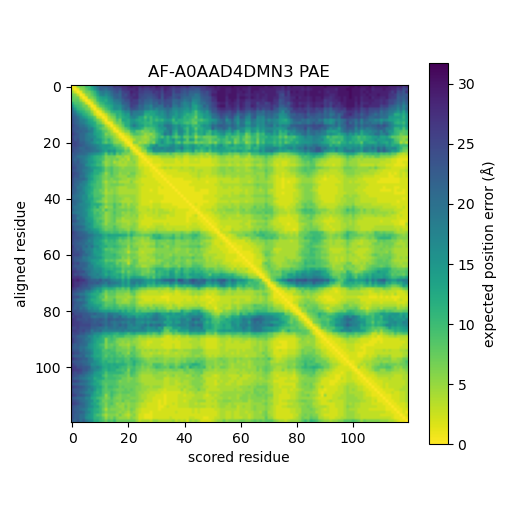 O O . ASN A 1 97 ? -0.207 4.075 -14.252 1.00 82.00 97 ASN A O 1
ATOM 775 N N . SER A 1 98 ? -2.276 3.362 -14.757 1.00 77.44 98 SER A N 1
ATOM 776 C CA . SER A 1 98 ? -1.909 2.693 -16.008 1.00 77.44 98 SER A CA 1
ATOM 777 C C . SER A 1 98 ? -1.481 3.668 -17.111 1.00 77.44 98 SER A C 1
ATOM 779 O O . SER A 1 98 ? -0.602 3.336 -17.907 1.00 77.44 98 SER A O 1
ATOM 781 N N . LEU A 1 99 ? -2.016 4.894 -17.124 1.00 80.75 99 LEU A N 1
ATOM 782 C CA . LEU A 1 99 ? -1.657 5.942 -18.088 1.00 80.75 99 LEU A CA 1
ATOM 783 C C . LEU A 1 99 ? -0.241 6.485 -17.856 1.00 80.75 99 LEU A C 1
ATOM 785 O O . LEU A 1 99 ? 0.374 7.020 -18.775 1.00 80.75 99 LEU A O 1
ATOM 789 N N . MET A 1 100 ? 0.295 6.312 -16.645 1.00 79.00 100 MET A N 1
ATOM 790 C CA . MET A 1 100 ? 1.655 6.706 -16.265 1.00 79.00 100 MET A CA 1
ATOM 791 C C . MET A 1 100 ? 2.609 5.508 -16.135 1.00 79.00 100 MET A C 1
ATOM 793 O O . MET A 1 100 ? 3.585 5.567 -15.387 1.00 79.00 100 MET A O 1
ATOM 797 N N . GLY A 1 101 ? 2.344 4.410 -16.851 1.00 76.19 101 GLY A N 1
ATOM 798 C CA . GLY A 1 101 ? 3.209 3.225 -16.842 1.00 76.19 101 GLY A CA 1
ATOM 799 C C . GLY A 1 101 ? 3.132 2.430 -15.536 1.00 76.19 101 GLY A C 1
ATOM 800 O O . GLY A 1 101 ? 4.162 2.028 -14.998 1.00 76.19 101 GLY A O 1
ATOM 801 N N . ASN A 1 102 ? 1.914 2.236 -15.015 1.00 77.12 102 ASN A N 1
ATOM 802 C CA . ASN A 1 102 ? 1.612 1.562 -13.743 1.00 77.12 102 ASN A CA 1
ATOM 803 C C . ASN A 1 102 ? 2.270 2.216 -12.523 1.00 77.12 102 ASN A C 1
ATOM 805 O O . ASN A 1 102 ? 2.574 1.548 -11.532 1.00 77.12 102 ASN A O 1
ATOM 809 N N . ARG A 1 103 ? 2.520 3.525 -12.592 1.00 79.56 103 ARG A N 1
ATOM 810 C CA . ARG A 1 103 ? 3.109 4.260 -11.478 1.00 79.56 103 ARG A CA 1
ATOM 811 C C . ARG A 1 103 ? 2.136 4.266 -10.302 1.00 79.56 103 ARG A C 1
ATOM 813 O O . ARG A 1 103 ? 0.939 4.469 -10.485 1.00 79.56 103 ARG A O 1
ATOM 820 N N . LEU A 1 104 ? 2.671 4.044 -9.107 1.00 82.44 104 LEU A N 1
ATOM 821 C CA . LEU A 1 104 ? 1.916 4.244 -7.881 1.00 82.44 104 LEU A CA 1
ATOM 822 C C . LEU A 1 104 ? 1.7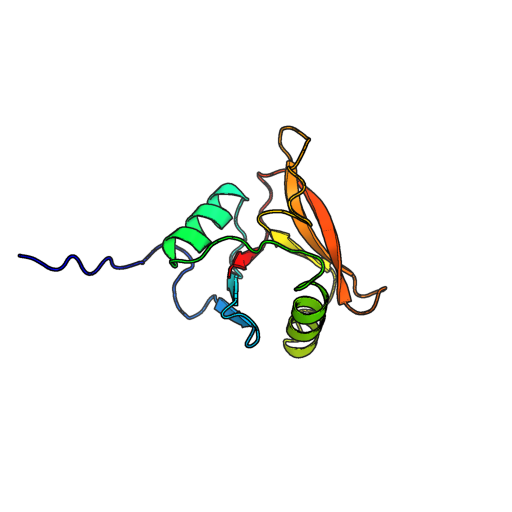73 5.728 -7.593 1.00 82.44 104 LEU A C 1
ATOM 824 O O . LEU A 1 104 ? 2.751 6.478 -7.653 1.00 82.44 104 LEU A O 1
ATOM 828 N N . GLU A 1 105 ? 0.562 6.120 -7.243 1.00 84.88 105 GLU A N 1
ATOM 829 C CA . GLU A 1 105 ? 0.241 7.485 -6.868 1.00 84.88 105 GLU A CA 1
ATOM 830 C C . GLU A 1 105 ? -0.447 7.526 -5.504 1.00 84.88 105 GLU A C 1
ATOM 832 O O . GLU A 1 105 ? -1.245 6.631 -5.193 1.00 84.88 105 GLU A O 1
ATOM 837 N N . PRO A 1 106 ? -0.131 8.533 -4.674 1.00 86.75 106 PRO A N 1
ATOM 838 C CA . PRO A 1 106 ? -0.785 8.719 -3.393 1.00 86.75 106 PRO A CA 1
ATOM 839 C C . PRO A 1 106 ? -2.215 9.198 -3.601 1.00 86.75 106 PRO A C 1
ATOM 841 O O . PRO A 1 106 ? -2.470 10.116 -4.382 1.00 86.75 106 PRO A O 1
ATOM 844 N N . ILE A 1 107 ? -3.136 8.609 -2.853 1.00 88.25 107 ILE A N 1
ATOM 845 C CA . ILE A 1 107 ? -4.506 9.093 -2.723 1.00 88.25 107 ILE A CA 1
ATOM 846 C C . ILE A 1 107 ? -4.921 9.058 -1.255 1.00 88.25 107 ILE A C 1
ATOM 848 O O . ILE A 1 107 ? -4.387 8.305 -0.442 1.00 88.25 107 ILE A O 1
ATOM 852 N N . GLU A 1 108 ? -5.906 9.877 -0.928 1.00 88.44 108 GLU A N 1
ATOM 853 C CA . GLU A 1 108 ? -6.629 9.823 0.334 1.00 88.44 108 GLU A CA 1
ATOM 854 C C . GLU A 1 108 ? -8.075 9.481 0.001 1.00 88.44 108 GLU A C 1
ATOM 856 O O . GLU A 1 108 ? -8.654 10.050 -0.927 1.00 88.44 108 GLU A O 1
ATOM 861 N N . ASP A 1 109 ? -8.656 8.545 0.735 1.00 90.12 109 ASP A N 1
ATOM 862 C CA . ASP A 1 109 ? -10.030 8.110 0.497 1.00 90.12 109 ASP A CA 1
ATOM 863 C C . ASP A 1 109 ? -10.697 7.791 1.844 1.00 90.12 109 ASP A C 1
ATOM 865 O O . ASP A 1 109 ? -10.014 7.697 2.866 1.00 90.12 109 ASP A O 1
ATOM 869 N N . ASP A 1 110 ? -12.023 7.699 1.883 1.00 90.81 110 ASP A N 1
ATOM 870 C CA . ASP A 1 110 ? -12.770 7.523 3.136 1.00 90.81 110 ASP A CA 1
ATOM 871 C C . ASP A 1 110 ? -12.359 6.209 3.826 1.00 90.81 110 ASP A C 1
ATOM 873 O O . ASP A 1 110 ? -12.429 5.135 3.236 1.00 90.81 110 ASP A O 1
ATOM 877 N N . CYS A 1 111 ? -11.935 6.275 5.092 1.00 89.62 111 CYS A N 1
ATOM 878 C CA . CYS A 1 111 ? -11.438 5.120 5.849 1.00 89.62 111 CYS A CA 1
ATOM 879 C C . CYS A 1 111 ? -12.415 3.928 5.911 1.00 89.62 111 CYS A C 1
ATOM 881 O O . CYS A 1 111 ? -11.994 2.810 6.224 1.00 89.62 111 CYS A O 1
ATOM 883 N N . GLN A 1 112 ? -13.710 4.163 5.669 1.00 91.56 112 GLN A N 1
ATOM 884 C CA . GLN A 1 112 ? -14.778 3.164 5.684 1.00 91.56 112 GLN A CA 1
ATOM 885 C C . GLN A 1 112 ? -14.981 2.450 4.344 1.00 91.56 112 GLN A C 1
ATOM 887 O O . GLN A 1 112 ? -15.677 1.430 4.298 1.00 91.56 112 GLN A O 1
ATOM 892 N N . ILE A 1 113 ? -14.401 2.939 3.245 1.00 92.44 113 ILE A N 1
ATOM 893 C CA . ILE A 1 113 ? -14.468 2.216 1.970 1.00 92.44 113 ILE A CA 1
ATOM 894 C C . ILE A 1 113 ? -13.686 0.907 2.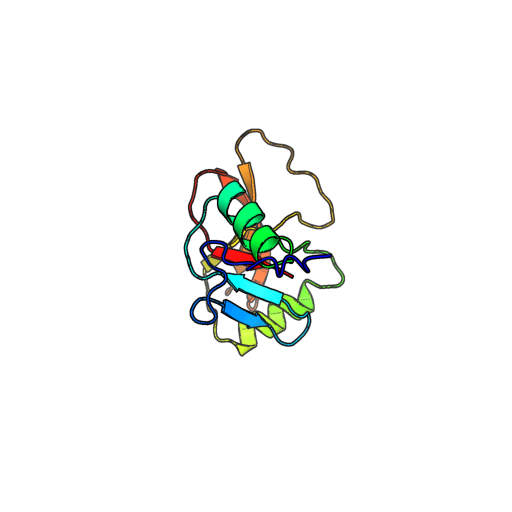074 1.00 92.44 113 ILE A C 1
ATOM 896 O O . ILE A 1 113 ? -12.776 0.748 2.887 1.00 92.44 113 ILE A O 1
ATOM 900 N N . ARG A 1 114 ? -14.014 -0.038 1.19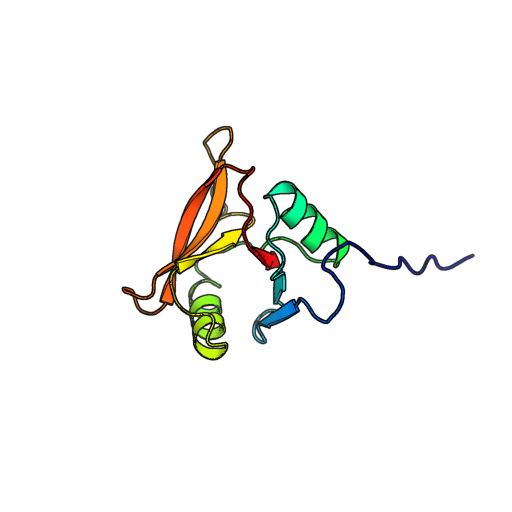6 1.00 89.94 114 ARG A N 1
ATOM 901 C CA . ARG A 1 114 ? -13.371 -1.349 1.184 1.00 89.94 114 ARG A CA 1
ATOM 902 C C . ARG A 1 114 ? -12.411 -1.447 0.005 1.00 89.94 114 ARG A C 1
ATOM 904 O O . ARG A 1 114 ? -12.847 -1.463 -1.143 1.00 89.94 114 ARG A O 1
ATOM 911 N N . MET A 1 115 ? -11.118 -1.539 0.299 1.00 89.62 115 MET A N 1
ATOM 912 C CA . MET A 1 115 ? -10.035 -1.702 -0.678 1.00 89.62 115 MET A CA 1
ATOM 913 C C . MET A 1 115 ? -9.172 -2.910 -0.319 1.00 89.62 115 MET A C 1
ATOM 915 O O . MET A 1 115 ? -9.282 -3.475 0.768 1.00 89.62 115 MET A O 1
ATOM 919 N N . PHE A 1 116 ? -8.302 -3.321 -1.234 1.00 88.00 116 PHE A N 1
ATOM 920 C CA . PHE A 1 116 ? -7.295 -4.331 -0.928 1.00 88.00 116 PHE A CA 1
ATOM 921 C C . PHE A 1 116 ? -6.230 -3.760 0.016 1.00 88.00 116 PHE A C 1
ATOM 923 O O . PHE A 1 116 ? -6.000 -2.552 0.047 1.00 88.00 116 PHE A O 1
ATOM 930 N N . ALA A 1 117 ? -5.559 -4.625 0.772 1.00 87.62 117 ALA A N 1
ATOM 931 C CA . ALA A 1 117 ? -4.502 -4.214 1.696 1.00 87.62 117 ALA A CA 1
ATOM 932 C C . ALA A 1 117 ? -3.139 -4.688 1.197 1.00 87.62 117 ALA A C 1
ATOM 934 O O . ALA A 1 117 ? -2.971 -5.872 0.892 1.00 87.62 117 ALA A O 1
ATOM 935 N N . LEU A 1 118 ? -2.173 -3.774 1.125 1.00 86.88 118 LEU A N 1
ATOM 936 C CA . LEU A 1 118 ? -0.792 -4.091 0.785 1.00 86.88 118 LEU A CA 1
ATOM 937 C C . LEU A 1 118 ? 0.032 -4.170 2.074 1.00 86.88 118 LEU A C 1
ATOM 939 O O . LEU A 1 118 ? 0.199 -3.164 2.759 1.00 86.88 118 LEU A O 1
ATOM 943 N N . CYS A 1 119 ? 0.538 -5.359 2.398 1.00 86.19 119 CYS A N 1
ATOM 944 C CA . CYS A 1 119 ? 1.323 -5.613 3.606 1.00 86.19 119 CYS A CA 1
ATOM 945 C C . CYS A 1 119 ? 2.800 -5.878 3.260 1.00 86.19 119 CYS A C 1
ATOM 947 O O . CYS A 1 119 ? 3.076 -6.406 2.179 1.00 86.19 119 CYS A O 1
ATOM 949 N N . TYR A 1 120 ? 3.728 -5.564 4.171 1.00 82.25 120 TYR A N 1
ATOM 950 C CA . TYR A 1 120 ? 5.151 -5.947 4.106 1.00 82.25 120 TYR A CA 1
ATOM 951 C C . TYR A 1 120 ? 5.669 -6.540 5.416 1.00 82.25 120 TYR A C 1
ATOM 953 O O . TYR A 1 120 ? 4.974 -6.405 6.453 1.00 82.25 120 TYR A O 1
#

Radius of gyration: 14.51 Å; Cα contacts (8 Å, |Δi|>4): 235; chains: 1; bounding box: 28×39×48 Å

Sequence (120 aa):
MQRQVASHNGPGCRTRDRVYLPDMQSFLIKTPLTYEEAIQACGACGSELVLIDGTNVDRFREAFSSLGLFADQRFWIKSWFNEQVQRQGTCPATYVNSLMGNRLEPIEDDCQIRMFALCY

Foldseek 3Di:
DDPPPPPLPDPQLPPPQWDQQPPPSKTKRNWWDFLVSLQVNLVSNVWGFAEAEPVCQVSVLVSCVVVVVDDFAKEAGQYYNPDDDPDPQWGWMWTQHVVVSRGIDIDIDGSHGTHMTMID